Protein AF-A0A453E906-F1 (afdb_monomer)

Foldseek 3Di:
DDPPPDDELVNLLVVLVVCVVVVVLVSSLVSLVVSVVRPDDLVSVLSSLQVNLLSCLLVVVLVSSLVSVLCSCPVSVDDVVVLVPDPSNPSSCVDPSVVVSVVD

Secondary structure (DSSP, 8-state):
----PPPPHHHHHHHHHHHHHTT-HHHHHHHHHHHHHS---HHHHHHHHHHHHHHHHHTT-HHHHHHHHHHHHHTT---HHHHHH-STTHHHHTSHHHHHHHH-

Organism: Aegilops tauschii subsp. strangulata (NCBI:txid200361)

Solvent-accessible surface area (backbone atoms only — not comparable to full-atom values): 5467 Å² total; per-residue (Å²): 132,86,76,79,72,78,88,44,20,63,56,24,37,55,51,12,51,54,28,40,77,70,68,37,43,70,62,13,44,53,24,21,52,51,14,62,71,54,71,43,54,66,68,47,40,26,51,23,29,42,52,42,15,45,45,25,26,71,68,69,36,41,69,60,14,41,55,27,38,51,46,16,38,70,78,45,63,45,59,67,68,54,60,74,68,37,73,70,36,52,70,33,65,74,37,71,49,43,54,54,65,72,74,110

Radius of gyration: 13.87 Å; Cα contacts (8 Å, |Δi|>4): 128; chains: 1; bounding box: 27×30×45 Å

Nearest PDB structures (foldseek):
  2dba-assembly1_A  TM=6.541E-01  e=1.536E-02  Homo sapiens
  3qky-assembly1_A  TM=7.488E-01  e=2.167E-01  Rhodothermus marinus DSM 4252
  5efr-assembly1_A  TM=7.251E-01  e=1.842E-01  Rhodothermus marinus
  5waq-assembly1_A  TM=7.183E-01  e=1.288E+00  Neisseria gonorrhoeae FA 1090
  8jbc-assembly1_B  TM=5.696E-01  e=5.728E-01  Thermus thermophilus HB8

Sequence (104 aa):
KEVEAAPTAESCVNLGLEFFSKGRVRDALEQFDNALELNPNPTEAQAAFYNKACCHAYREESKKAAECLRIALRDYNLKFGTVLNDPDMAPFRASPEFKELQEE

pLDDT: mean 94.5, std 9.25, range [44.97, 98.75]

Structure (mmCIF, N/CA/C/O bac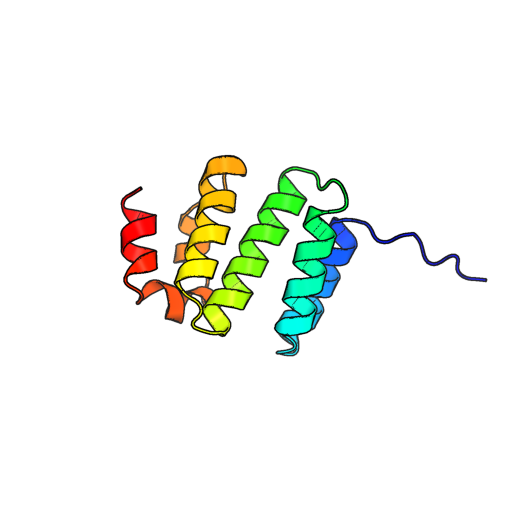kbone):
data_AF-A0A453E906-F1
#
_entry.id   AF-A0A453E906-F1
#
loop_
_atom_site.group_PDB
_atom_site.id
_atom_site.type_symbol
_atom_site.label_atom_id
_atom_site.label_alt_id
_atom_site.label_comp_id
_atom_site.label_asym_id
_atom_site.label_entity_id
_atom_site.label_seq_id
_atom_site.pdbx_PDB_ins_code
_atom_site.Cartn_x
_atom_site.Cartn_y
_atom_site.Cartn_z
_atom_site.occupancy
_atom_site.B_iso_or_equiv
_atom_site.auth_seq_id
_atom_site.auth_comp_id
_atom_site.auth_asym_id
_atom_site.auth_atom_id
_atom_site.pdbx_PDB_model_num
ATOM 1 N N . LYS A 1 1 ? 12.106 -18.160 -29.536 1.00 44.97 1 LYS A N 1
ATOM 2 C CA . LYS A 1 1 ? 12.637 -17.977 -28.167 1.00 44.97 1 LYS A CA 1
ATOM 3 C C . LYS A 1 1 ? 12.028 -16.689 -27.661 1.00 44.97 1 LYS A C 1
ATOM 5 O O . LYS A 1 1 ? 12.456 -15.634 -28.107 1.00 44.97 1 LYS A O 1
ATOM 10 N N . GLU A 1 2 ? 10.962 -16.793 -26.878 1.00 46.59 2 GLU A N 1
ATOM 11 C CA . GLU A 1 2 ? 10.411 -15.643 -26.166 1.00 46.59 2 GLU A CA 1
ATOM 12 C C . GLU A 1 2 ? 11.489 -15.180 -25.189 1.00 46.59 2 GLU A C 1
ATOM 14 O O . GLU A 1 2 ? 12.022 -15.974 -24.415 1.00 46.59 2 GLU A O 1
ATOM 19 N N . VAL A 1 3 ? 11.921 -13.935 -25.341 1.00 55.47 3 VAL A N 1
ATOM 20 C CA . VAL A 1 3 ? 12.756 -13.281 -24.343 1.00 55.47 3 VAL A CA 1
ATOM 21 C C . VAL A 1 3 ? 11.766 -12.879 -23.263 1.00 55.47 3 VAL A C 1
ATOM 23 O O . VAL A 1 3 ? 11.010 -11.935 -23.476 1.00 55.47 3 VAL A O 1
ATOM 26 N N . GLU A 1 4 ? 11.692 -13.630 -22.164 1.00 62.69 4 GLU A N 1
ATOM 27 C CA . GLU A 1 4 ? 11.012 -13.116 -20.976 1.00 62.69 4 GLU A CA 1
ATOM 28 C C . GLU A 1 4 ? 11.713 -11.807 -20.612 1.00 62.69 4 GLU A C 1
ATOM 30 O O . GLU A 1 4 ? 12.913 -11.781 -20.320 1.00 62.69 4 GLU A O 1
ATOM 35 N N . ALA A 1 5 ? 10.991 -10.698 -20.767 1.00 73.69 5 ALA A N 1
ATOM 36 C CA . ALA A 1 5 ? 11.483 -9.400 -20.356 1.00 73.69 5 ALA A CA 1
ATOM 37 C C . ALA A 1 5 ? 11.764 -9.455 -18.850 1.00 73.69 5 ALA A C 1
ATOM 39 O O . ALA A 1 5 ? 11.013 -10.081 -18.100 1.00 73.69 5 ALA A O 1
ATOM 40 N N . ALA A 1 6 ? 12.854 -8.821 -18.415 1.00 85.38 6 ALA A N 1
ATOM 41 C CA . ALA A 1 6 ? 13.159 -8.718 -16.994 1.00 85.38 6 ALA A CA 1
ATOM 42 C C . ALA A 1 6 ? 11.957 -8.110 -16.241 1.00 85.38 6 ALA A C 1
ATOM 44 O O . ALA A 1 6 ? 11.305 -7.212 -16.788 1.00 85.38 6 ALA A O 1
ATOM 45 N N . PRO A 1 7 ? 11.657 -8.580 -15.017 1.00 91.12 7 PRO A N 1
ATOM 46 C CA . PRO A 1 7 ? 10.535 -8.062 -14.249 1.00 91.12 7 PRO A CA 1
ATOM 47 C C . PRO A 1 7 ? 10.698 -6.558 -14.011 1.00 91.12 7 PRO A C 1
ATOM 49 O O . PRO A 1 7 ? 11.774 -6.076 -13.654 1.00 91.12 7 PRO A O 1
ATOM 52 N N . THR A 1 8 ? 9.612 -5.823 -14.222 1.00 97.00 8 THR A N 1
ATOM 53 C CA . THR A 1 8 ? 9.474 -4.406 -13.868 1.00 97.00 8 THR A CA 1
ATOM 54 C C . THR A 1 8 ? 8.657 -4.268 -12.587 1.00 97.00 8 THR A C 1
ATOM 56 O O . THR A 1 8 ? 7.863 -5.158 -12.264 1.00 97.00 8 THR A O 1
ATOM 59 N N . ALA A 1 9 ? 8.792 -3.138 -11.888 1.00 97.44 9 ALA A N 1
ATOM 60 C CA . ALA A 1 9 ? 7.979 -2.848 -10.708 1.00 97.44 9 ALA A CA 1
ATOM 61 C C . ALA A 1 9 ? 6.472 -2.966 -11.001 1.00 97.44 9 ALA A C 1
ATOM 63 O O . ALA A 1 9 ? 5.754 -3.638 -10.263 1.00 97.44 9 ALA A O 1
ATOM 64 N N . GLU A 1 10 ? 6.010 -2.414 -12.127 1.00 97.06 10 GLU A N 1
ATOM 65 C CA . GLU A 1 10 ? 4.631 -2.571 -12.603 1.00 97.06 10 GLU A CA 1
ATOM 66 C C . GLU A 1 10 ? 4.231 -4.046 -12.781 1.00 97.06 10 GLU A C 1
ATOM 68 O O . GLU A 1 10 ? 3.181 -4.468 -12.294 1.00 97.06 10 GLU A O 1
ATOM 73 N N . SER A 1 11 ? 5.068 -4.858 -13.440 1.00 97.44 11 SER A N 1
ATOM 74 C CA . SER A 1 11 ? 4.764 -6.280 -13.655 1.00 97.44 11 SER A CA 1
ATOM 75 C C . SER A 1 11 ? 4.670 -7.059 -12.339 1.00 97.44 11 SER A C 1
ATOM 77 O O . SER A 1 11 ? 3.780 -7.894 -12.187 1.00 97.44 11 SER A O 1
ATOM 79 N N . CYS A 1 12 ? 5.521 -6.732 -11.362 1.00 98.19 12 CYS A N 1
ATOM 80 C CA . CYS A 1 12 ? 5.483 -7.312 -10.025 1.00 98.19 12 CYS A CA 1
ATOM 81 C C . CYS A 1 12 ? 4.223 -6.883 -9.261 1.00 98.19 12 CYS A C 1
ATOM 83 O O . CYS A 1 12 ? 3.564 -7.730 -8.663 1.00 98.19 12 CYS A O 1
ATOM 85 N N . VAL A 1 13 ? 3.810 -5.611 -9.336 1.00 98.50 13 VAL A N 1
ATOM 86 C CA . VAL A 1 13 ? 2.533 -5.161 -8.749 1.00 98.50 13 VAL A CA 1
ATOM 87 C C . VAL A 1 13 ? 1.354 -5.925 -9.356 1.00 98.50 13 VAL A C 1
ATOM 89 O O . VAL A 1 13 ? 0.507 -6.436 -8.622 1.00 98.50 13 VAL A O 1
ATOM 92 N N . ASN A 1 14 ? 1.311 -6.063 -10.680 1.00 98.25 14 ASN A N 1
ATOM 93 C CA . ASN A 1 14 ? 0.231 -6.777 -11.361 1.00 98.25 14 ASN A CA 1
ATOM 94 C C . ASN A 1 14 ? 0.194 -8.266 -10.984 1.00 98.25 14 ASN A C 1
ATOM 96 O O . ASN A 1 14 ? -0.875 -8.806 -10.696 1.00 98.25 14 ASN A O 1
ATOM 100 N N . LEU A 1 15 ? 1.356 -8.920 -10.913 1.00 98.19 15 LEU A N 1
ATOM 101 C CA . LEU A 1 15 ? 1.451 -10.315 -10.488 1.00 98.19 15 LEU A CA 1
ATOM 102 C C . LEU A 1 15 ? 1.068 -10.493 -9.009 1.00 98.19 15 LEU A C 1
ATOM 104 O O . LEU A 1 15 ? 0.386 -11.455 -8.652 1.00 98.19 15 LEU A O 1
ATOM 108 N N . GLY A 1 16 ? 1.451 -9.551 -8.146 1.00 98.44 16 GLY A N 1
ATOM 109 C CA . GLY A 1 16 ? 1.057 -9.541 -6.740 1.00 98.44 16 GLY A CA 1
ATOM 110 C C . GLY A 1 16 ? -0.458 -9.444 -6.564 1.00 98.44 16 GLY A C 1
ATOM 111 O O . GLY A 1 16 ? -1.037 -10.200 -5.782 1.00 98.44 16 GLY A O 1
ATOM 112 N N . LEU A 1 17 ? -1.123 -8.588 -7.346 1.00 98.12 17 LEU A N 1
ATOM 113 C CA . LEU A 1 17 ? -2.586 -8.498 -7.383 1.00 98.12 17 LEU A CA 1
ATOM 114 C C . LEU A 1 17 ? -3.230 -9.812 -7.843 1.00 98.12 17 LEU A C 1
ATOM 116 O O . LEU A 1 17 ? -4.208 -10.266 -7.243 1.00 98.12 17 LEU A O 1
ATOM 120 N N . GLU A 1 18 ? -2.665 -10.466 -8.862 1.00 98.25 18 GLU A N 1
ATOM 121 C CA . GLU A 1 18 ? -3.145 -11.772 -9.318 1.00 98.25 18 GLU A CA 1
ATOM 122 C C . GLU A 1 18 ? -3.037 -12.827 -8.205 1.00 98.25 18 GLU A C 1
ATOM 124 O O . GLU A 1 18 ? -4.000 -13.557 -7.948 1.00 98.25 18 GLU A O 1
ATOM 129 N N . PHE A 1 19 ? -1.909 -12.890 -7.493 1.00 98.56 19 PHE A N 1
ATOM 130 C CA . PHE A 1 19 ? -1.760 -13.792 -6.351 1.00 98.56 19 PHE A CA 1
ATOM 131 C C . PHE A 1 19 ? -2.728 -13.462 -5.216 1.00 98.56 19 PHE A C 1
ATOM 133 O O . PHE A 1 19 ? -3.352 -14.378 -4.670 1.00 98.56 19 PHE A O 1
ATOM 140 N N . PHE A 1 20 ? -2.907 -12.181 -4.894 1.00 97.62 20 PHE A N 1
ATOM 141 C CA . PHE A 1 20 ? -3.829 -11.749 -3.848 1.00 97.62 20 PHE A CA 1
ATOM 142 C C . PHE A 1 20 ? -5.267 -12.175 -4.164 1.00 97.62 20 PHE A C 1
ATOM 144 O O . PHE A 1 20 ? -5.918 -12.790 -3.321 1.00 97.62 20 PHE A O 1
ATOM 151 N N . SER A 1 21 ? -5.715 -11.991 -5.412 1.00 96.25 21 SER A N 1
ATOM 152 C CA . SER A 1 21 ? -7.051 -12.414 -5.865 1.00 96.25 21 SER A CA 1
ATOM 153 C C . SER A 1 21 ? -7.295 -13.926 -5.742 1.00 96.25 21 SER A C 1
ATOM 155 O O . SER A 1 21 ? -8.429 -14.369 -5.566 1.00 96.25 21 SER A O 1
ATOM 157 N N . LYS A 1 22 ? -6.226 -14.733 -5.784 1.00 97.56 22 LYS A N 1
ATOM 158 C CA . LYS A 1 22 ? -6.261 -16.194 -5.599 1.00 97.56 22 LYS A CA 1
ATOM 159 C C . LYS A 1 22 ? -6.126 -16.615 -4.128 1.00 97.56 22 LYS A C 1
ATOM 161 O O . LYS A 1 22 ? -5.979 -17.804 -3.853 1.00 97.56 22 LYS A O 1
ATOM 166 N N . GLY A 1 23 ? -6.104 -15.668 -3.187 1.00 96.12 23 GLY A N 1
ATOM 167 C CA . GLY A 1 23 ? -5.850 -15.919 -1.765 1.00 96.12 23 GLY A CA 1
ATOM 168 C C . GLY A 1 23 ? -4.401 -16.311 -1.451 1.00 96.12 23 GLY A C 1
ATOM 169 O O . GLY A 1 23 ? -4.080 -16.688 -0.323 1.00 96.12 23 GLY A O 1
ATOM 170 N N . ARG A 1 24 ? -3.491 -16.212 -2.427 1.00 98.31 24 ARG A N 1
ATOM 171 C CA . ARG A 1 24 ? -2.059 -16.503 -2.274 1.00 98.31 24 ARG A CA 1
ATOM 172 C C . ARG A 1 24 ? -1.331 -15.294 -1.689 1.00 98.31 24 ARG A C 1
ATOM 174 O O . ARG A 1 24 ? -0.433 -14.717 -2.291 1.00 98.31 24 ARG A O 1
ATOM 181 N N . VAL A 1 25 ? -1.729 -14.901 -0.480 1.00 97.69 25 VAL A N 1
ATOM 182 C CA . VAL A 1 25 ? -1.307 -13.632 0.139 1.00 97.69 25 VAL A CA 1
ATOM 183 C C . VAL A 1 25 ? 0.200 -13.562 0.404 1.00 97.69 25 VAL A C 1
ATOM 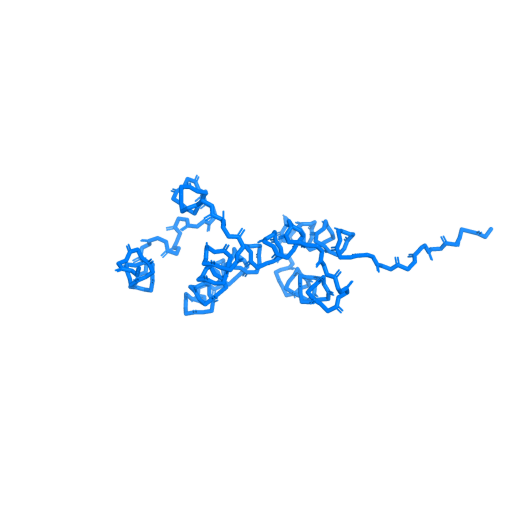185 O O . VAL A 1 25 ? 0.788 -12.489 0.346 1.00 97.69 25 VAL A O 1
ATOM 188 N N . ARG A 1 26 ? 0.855 -14.696 0.688 1.00 98.00 26 ARG A N 1
ATOM 189 C CA . ARG A 1 26 ? 2.317 -14.730 0.878 1.00 98.00 26 ARG A CA 1
ATOM 190 C C . ARG A 1 26 ? 3.066 -14.418 -0.415 1.00 98.00 26 ARG A C 1
ATOM 192 O O . ARG A 1 26 ? 3.966 -13.592 -0.384 1.00 98.00 26 ARG A O 1
ATOM 199 N N . ASP A 1 27 ? 2.653 -15.035 -1.519 1.00 98.50 27 ASP A N 1
ATOM 200 C CA . ASP A 1 27 ? 3.253 -14.786 -2.831 1.00 98.50 27 ASP A CA 1
ATOM 201 C C . ASP A 1 27 ? 2.964 -13.350 -3.298 1.00 98.50 27 ASP A C 1
ATOM 203 O O . ASP A 1 27 ? 3.827 -12.700 -3.875 1.00 98.50 27 ASP A O 1
ATOM 207 N N . ALA A 1 28 ? 1.773 -12.821 -2.993 1.00 98.69 28 ALA A N 1
ATOM 208 C CA . ALA A 1 28 ? 1.429 -11.431 -3.281 1.00 98.69 28 ALA A CA 1
ATOM 209 C C . ALA A 1 28 ? 2.374 -10.440 -2.583 1.00 98.69 28 ALA A C 1
ATOM 211 O O . ALA A 1 28 ? 2.914 -9.548 -3.233 1.00 98.69 28 ALA A O 1
ATOM 212 N N . LEU A 1 29 ? 2.611 -10.629 -1.278 1.00 98.62 29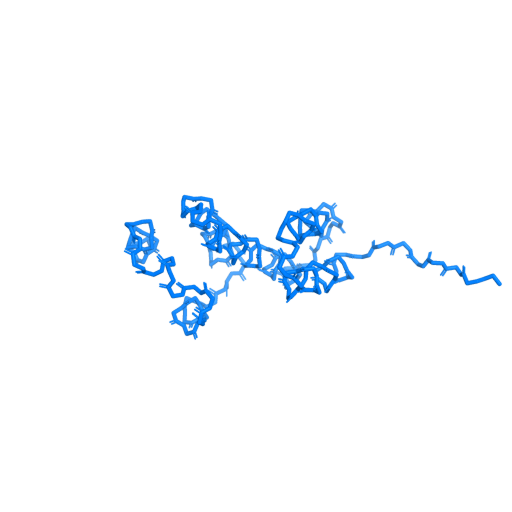 LEU A N 1
ATOM 213 C CA . LEU A 1 29 ? 3.545 -9.805 -0.504 1.00 98.62 29 LEU A CA 1
ATOM 214 C C . LEU A 1 29 ? 4.953 -9.817 -1.106 1.00 98.62 29 LEU A C 1
ATOM 216 O O . LEU A 1 29 ? 5.525 -8.749 -1.285 1.00 98.62 29 LEU A O 1
ATOM 220 N N . GLU A 1 30 ? 5.464 -10.994 -1.477 1.00 98.62 30 GLU A N 1
ATOM 221 C CA . GLU A 1 30 ? 6.781 -11.125 -2.111 1.00 98.62 30 GLU A CA 1
ATOM 222 C C . GLU A 1 30 ? 6.864 -10.328 -3.419 1.00 98.62 30 GLU A C 1
ATOM 224 O O . GLU A 1 30 ? 7.842 -9.627 -3.660 1.00 98.62 30 GLU A O 1
ATOM 229 N N . GLN A 1 31 ? 5.819 -10.360 -4.250 1.00 98.69 31 GLN A N 1
ATOM 230 C CA . GLN A 1 31 ? 5.814 -9.574 -5.484 1.00 98.69 31 GLN A CA 1
ATOM 231 C C . GLN A 1 31 ? 5.750 -8.068 -5.227 1.00 98.69 31 GLN A C 1
ATOM 233 O O . GLN A 1 31 ? 6.416 -7.303 -5.922 1.00 98.69 31 GLN A O 1
ATOM 238 N N . PHE A 1 32 ? 4.998 -7.615 -4.226 1.00 98.62 32 PHE A N 1
ATOM 239 C CA . PHE A 1 32 ? 4.992 -6.196 -3.880 1.00 98.62 32 PHE A CA 1
ATOM 240 C C . PHE A 1 32 ? 6.317 -5.736 -3.259 1.00 98.62 32 PHE A C 1
ATOM 242 O O . PHE A 1 32 ? 6.728 -4.606 -3.508 1.00 98.62 32 PHE A O 1
ATOM 249 N N . ASP A 1 33 ? 7.000 -6.592 -2.495 1.00 98.62 33 ASP A N 1
ATOM 250 C CA . ASP A 1 33 ? 8.360 -6.331 -2.011 1.00 98.62 33 ASP A CA 1
ATOM 251 C C . ASP A 1 33 ? 9.340 -6.204 -3.183 1.00 98.62 33 ASP A C 1
ATOM 253 O O . ASP A 1 33 ? 10.019 -5.185 -3.302 1.00 98.62 33 ASP A O 1
ATOM 257 N N . ASN A 1 34 ? 9.316 -7.156 -4.120 1.00 98.25 34 ASN A N 1
ATOM 258 C CA . ASN A 1 34 ? 10.128 -7.095 -5.336 1.00 98.25 34 ASN A CA 1
ATOM 259 C C . ASN A 1 34 ? 9.857 -5.811 -6.135 1.00 98.25 34 ASN A C 1
ATOM 261 O O . ASN A 1 34 ? 10.789 -5.166 -6.605 1.00 98.25 34 ASN A O 1
ATOM 265 N N . ALA A 1 35 ? 8.592 -5.390 -6.261 1.00 98.50 35 ALA A N 1
ATOM 266 C CA . ALA A 1 35 ? 8.253 -4.149 -6.954 1.00 98.50 35 ALA A CA 1
ATOM 267 C C . ALA A 1 35 ? 8.928 -2.918 -6.327 1.00 98.50 35 ALA A C 1
ATOM 269 O O . ALA A 1 35 ? 9.358 -2.022 -7.052 1.00 98.50 35 ALA A O 1
ATOM 270 N N . LEU A 1 36 ? 9.050 -2.886 -4.997 1.00 98.44 36 LEU A N 1
ATOM 271 C CA . LEU A 1 36 ? 9.698 -1.798 -4.263 1.00 98.44 36 LEU A CA 1
ATOM 272 C C . LEU A 1 36 ? 11.228 -1.801 -4.414 1.00 98.44 36 LEU A C 1
ATOM 274 O O . LEU A 1 36 ? 11.847 -0.743 -4.307 1.00 98.44 36 LEU A O 1
ATOM 278 N N . GLU A 1 37 ? 11.831 -2.951 -4.713 1.00 98.19 37 GLU A N 1
ATOM 279 C CA . GLU A 1 37 ? 13.273 -3.093 -4.957 1.00 98.19 37 GLU A CA 1
ATOM 280 C C . GLU A 1 37 ? 13.686 -2.748 -6.402 1.00 98.19 37 GLU A C 1
ATOM 282 O O . GLU A 1 37 ? 14.849 -2.439 -6.665 1.00 98.19 37 GLU A O 1
ATOM 287 N N . LEU A 1 38 ? 12.741 -2.738 -7.349 1.00 97.19 38 LEU A N 1
ATOM 288 C CA . LEU A 1 38 ? 12.993 -2.554 -8.787 1.00 97.19 38 LEU A CA 1
ATOM 289 C C . LEU A 1 38 ? 13.036 -1.085 -9.256 1.00 97.19 38 LEU A C 1
ATOM 291 O O . LEU A 1 38 ? 12.841 -0.808 -10.439 1.00 97.19 38 LEU A O 1
ATOM 295 N N . ASN A 1 39 ? 13.330 -0.143 -8.355 1.00 95.69 39 ASN A N 1
ATOM 296 C CA . ASN A 1 39 ? 13.278 1.307 -8.602 1.00 95.69 39 ASN A CA 1
ATOM 297 C C . ASN A 1 39 ? 11.917 1.768 -9.158 1.00 95.69 39 ASN A C 1
ATOM 299 O O . ASN A 1 39 ? 11.855 2.313 -10.266 1.00 95.69 39 ASN A O 1
ATOM 303 N N . PRO A 1 40 ? 10.824 1.556 -8.406 1.00 97.94 40 PRO A N 1
ATOM 304 C CA . PRO A 1 40 ? 9.496 1.948 -8.846 1.00 97.94 40 PRO A CA 1
ATOM 305 C C . PRO A 1 40 ? 9.403 3.463 -9.033 1.00 97.94 40 PRO A C 1
ATOM 307 O O . PRO A 1 40 ? 9.990 4.252 -8.283 1.00 97.94 40 PRO A O 1
ATOM 310 N N . ASN A 1 41 ? 8.585 3.889 -9.989 1.00 98.25 41 ASN A N 1
ATOM 311 C CA . ASN A 1 41 ? 8.122 5.270 -10.006 1.00 98.25 41 ASN A CA 1
ATOM 312 C C . ASN A 1 41 ? 7.146 5.526 -8.828 1.00 98.25 41 ASN A C 1
ATOM 314 O O . ASN A 1 41 ? 6.658 4.580 -8.201 1.00 98.25 41 ASN A O 1
ATOM 318 N N . PRO A 1 42 ? 6.817 6.791 -8.500 1.00 98.31 42 PRO A N 1
ATOM 319 C CA . PRO A 1 42 ? 5.956 7.094 -7.355 1.00 98.31 42 PRO A CA 1
ATOM 320 C C . PRO A 1 42 ? 4.578 6.418 -7.388 1.00 98.31 42 PRO A C 1
ATOM 322 O O . PRO A 1 42 ? 4.052 6.068 -6.336 1.00 98.31 42 PRO A O 1
ATOM 325 N N . THR A 1 43 ? 3.992 6.212 -8.570 1.00 97.94 43 THR A N 1
ATOM 326 C CA . THR A 1 43 ? 2.688 5.549 -8.722 1.00 97.94 43 THR A CA 1
ATOM 327 C C . THR A 1 43 ? 2.786 4.049 -8.455 1.00 97.94 43 THR A C 1
ATOM 329 O O . THR A 1 43 ? 1.949 3.497 -7.746 1.00 97.94 43 THR A O 1
ATOM 332 N N . GLU A 1 44 ? 3.826 3.394 -8.967 1.00 98.31 44 GLU A N 1
ATOM 333 C CA . GLU A 1 44 ? 4.090 1.972 -8.713 1.00 98.31 44 GLU A CA 1
ATOM 334 C C . GLU A 1 44 ? 4.382 1.717 -7.232 1.00 98.31 44 GLU A C 1
ATOM 336 O O . GLU A 1 44 ? 3.831 0.789 -6.645 1.00 98.31 44 GLU A O 1
ATOM 341 N N . ALA A 1 45 ? 5.187 2.578 -6.605 1.00 98.62 45 ALA A N 1
ATOM 342 C CA . ALA A 1 45 ? 5.492 2.484 -5.183 1.00 98.62 45 ALA A CA 1
ATOM 343 C C . ALA A 1 45 ? 4.236 2.691 -4.323 1.00 98.62 45 ALA A C 1
ATOM 345 O O . ALA A 1 45 ? 3.986 1.907 -3.406 1.00 98.62 45 ALA A O 1
ATOM 346 N N . GLN A 1 46 ? 3.406 3.690 -4.658 1.00 98.62 46 GLN A N 1
ATOM 347 C CA . GLN A 1 46 ? 2.111 3.905 -4.007 1.00 98.62 46 GLN A CA 1
ATOM 348 C C . GLN A 1 46 ? 1.252 2.635 -4.058 1.00 98.62 46 GLN A C 1
ATOM 350 O O . GLN A 1 46 ? 0.729 2.205 -3.029 1.00 98.62 46 GLN A O 1
ATOM 355 N N . ALA A 1 47 ? 1.132 2.026 -5.242 1.00 98.31 47 ALA A N 1
ATOM 356 C CA . ALA A 1 47 ? 0.346 0.815 -5.446 1.00 98.31 47 ALA A CA 1
ATOM 357 C C . ALA A 1 47 ? 0.924 -0.381 -4.675 1.00 98.31 47 ALA A C 1
ATOM 359 O O . ALA A 1 47 ? 0.175 -1.107 -4.024 1.00 98.31 47 ALA A O 1
ATOM 360 N N . ALA A 1 48 ? 2.245 -0.570 -4.691 1.00 98.56 48 ALA A N 1
ATOM 361 C CA . ALA A 1 48 ? 2.906 -1.653 -3.969 1.00 98.56 48 ALA A CA 1
ATOM 362 C C . ALA A 1 48 ? 2.698 -1.540 -2.448 1.00 98.56 48 ALA A C 1
ATOM 364 O O . ALA A 1 48 ? 2.264 -2.506 -1.821 1.00 98.56 48 ALA A O 1
ATOM 365 N N . PHE A 1 49 ? 2.921 -0.365 -1.845 1.00 98.75 49 PHE A N 1
ATOM 366 C CA . PHE A 1 49 ? 2.671 -0.164 -0.411 1.00 98.75 49 PHE A CA 1
ATOM 367 C C . PHE A 1 49 ? 1.194 -0.327 -0.048 1.00 98.75 49 PHE A C 1
ATOM 369 O O . PHE A 1 49 ? 0.880 -0.964 0.959 1.00 98.75 49 PHE A O 1
ATOM 376 N N . TYR A 1 50 ? 0.282 0.192 -0.874 1.00 98.44 50 TYR A N 1
ATOM 377 C CA . TYR A 1 50 ? -1.1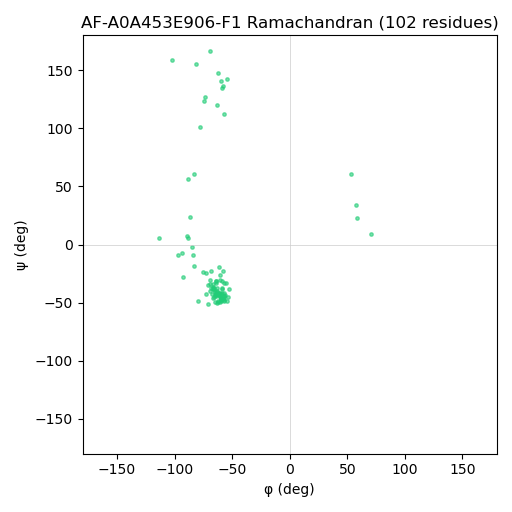50 0.023 -0.653 1.00 98.44 50 TYR A CA 1
ATOM 378 C C . TYR A 1 50 ? -1.563 -1.453 -0.670 1.00 98.44 50 TYR A C 1
ATOM 380 O O . TYR A 1 50 ? -2.182 -1.940 0.274 1.00 98.44 50 TYR A O 1
ATOM 388 N N . ASN A 1 51 ? -1.150 -2.199 -1.693 1.00 98.25 51 ASN A N 1
ATOM 389 C CA . ASN A 1 51 ? -1.522 -3.604 -1.815 1.00 98.25 51 ASN A CA 1
ATOM 390 C C . ASN A 1 51 ? -0.846 -4.485 -0.750 1.00 98.25 51 ASN A C 1
ATOM 392 O O . ASN A 1 51 ? -1.452 -5.450 -0.276 1.00 98.25 51 ASN A O 1
ATOM 396 N N . LYS A 1 52 ? 0.367 -4.132 -0.292 1.00 98.38 52 LYS A N 1
ATOM 397 C CA . LYS A 1 52 ? 0.966 -4.740 0.910 1.00 98.38 52 LYS 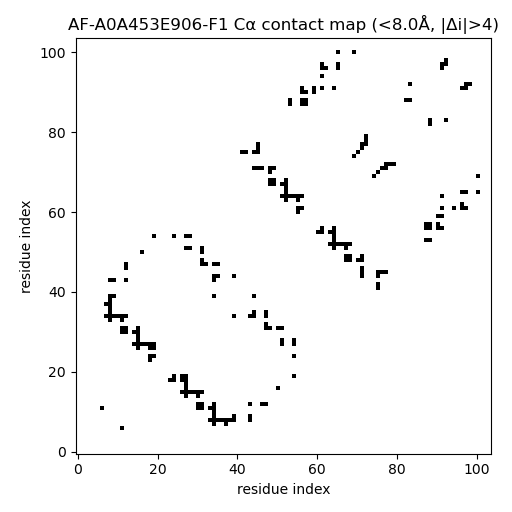A CA 1
ATOM 398 C C . LYS A 1 52 ? 0.107 -4.503 2.143 1.00 98.38 52 LYS A C 1
ATOM 400 O O . LYS A 1 52 ? -0.091 -5.433 2.926 1.00 98.38 52 LYS A O 1
ATOM 405 N N . ALA A 1 53 ? -0.437 -3.298 2.308 1.00 98.12 53 ALA A N 1
ATOM 406 C CA . ALA A 1 53 ? -1.356 -3.027 3.401 1.00 98.12 53 ALA A CA 1
ATOM 407 C C . ALA A 1 53 ? -2.619 -3.890 3.315 1.00 98.12 53 ALA A C 1
ATOM 409 O O . ALA A 1 53 ? -2.993 -4.473 4.330 1.00 98.12 53 ALA A O 1
ATOM 410 N N . CYS A 1 54 ? -3.218 -4.052 2.127 1.00 97.38 54 CYS A N 1
ATOM 411 C CA . CYS A 1 54 ? -4.356 -4.961 1.926 1.00 97.38 54 CYS A CA 1
ATOM 412 C C . CYS A 1 54 ? -4.001 -6.399 2.334 1.00 97.38 54 CYS A C 1
ATOM 414 O O . CYS A 1 54 ? -4.754 -7.057 3.049 1.00 97.38 54 CYS A O 1
ATOM 416 N N . CYS A 1 55 ? -2.815 -6.878 1.946 1.00 97.44 55 CYS A N 1
ATOM 417 C CA . CYS A 1 55 ? -2.334 -8.210 2.311 1.00 97.44 55 CYS A CA 1
ATOM 418 C C . CYS A 1 55 ? -2.166 -8.389 3.825 1.00 97.44 55 CYS A C 1
ATOM 420 O O . CYS A 1 55 ? -2.533 -9.432 4.371 1.00 97.44 55 CYS A O 1
ATOM 422 N N . HIS A 1 56 ? -1.608 -7.394 4.515 1.00 97.75 56 HIS A N 1
ATOM 423 C CA . HIS A 1 56 ? -1.467 -7.431 5.969 1.00 97.75 56 HIS A CA 1
ATOM 424 C C . HIS A 1 56 ? -2.820 -7.316 6.676 1.00 97.75 56 HIS A C 1
ATOM 426 O O . HIS A 1 56 ? -3.057 -8.060 7.624 1.00 97.75 56 HIS A O 1
ATOM 432 N N . ALA A 1 57 ? -3.727 -6.468 6.185 1.00 95.88 57 ALA A N 1
ATOM 433 C CA . ALA A 1 57 ? -5.093 -6.349 6.691 1.00 95.88 57 ALA A CA 1
ATOM 434 C C . ALA A 1 57 ? -5.855 -7.677 6.577 1.00 95.88 57 ALA A C 1
ATOM 436 O O . ALA A 1 57 ? -6.439 -8.133 7.558 1.00 95.88 57 ALA A O 1
ATOM 437 N N . TYR A 1 58 ? -5.766 -8.349 5.424 1.00 94.88 58 TYR A N 1
ATOM 438 C CA . TYR A 1 58 ? -6.353 -9.675 5.205 1.00 94.88 58 TYR A CA 1
ATOM 439 C C . TYR A 1 58 ? -5.825 -10.728 6.192 1.00 94.88 58 TYR A C 1
ATOM 441 O O . TYR A 1 58 ? -6.532 -11.658 6.565 1.00 94.88 58 TYR A O 1
ATOM 449 N N . ARG A 1 59 ? -4.568 -10.589 6.627 1.00 95.62 59 ARG A N 1
ATOM 450 C CA . ARG A 1 59 ? -3.912 -11.484 7.592 1.00 95.62 59 ARG A CA 1
ATOM 451 C C . ARG A 1 59 ? -4.100 -11.062 9.052 1.00 95.62 59 ARG A C 1
ATOM 453 O O . ARG A 1 59 ? -3.441 -11.637 9.913 1.00 95.62 59 ARG A O 1
ATOM 460 N N . GLU A 1 60 ? -4.935 -10.057 9.320 1.00 95.50 60 GLU A N 1
ATOM 461 C CA . GLU A 1 60 ? -5.132 -9.455 10.649 1.00 95.50 60 GLU A CA 1
ATOM 462 C C . GLU A 1 60 ? -3.835 -8.874 11.258 1.00 95.50 60 GLU A C 1
ATOM 464 O O . GLU A 1 60 ? -3.704 -8.675 12.465 1.00 95.50 60 GLU A O 1
ATOM 469 N N . GLU A 1 61 ? -2.850 -8.551 10.416 1.00 97.12 61 GLU A N 1
ATOM 470 C CA . GLU A 1 61 ? -1.575 -7.946 10.807 1.00 97.12 61 GLU A CA 1
ATOM 471 C C . GLU A 1 61 ? -1.692 -6.409 10.829 1.00 97.12 61 GLU A C 1
ATOM 473 O O . GLU A 1 61 ? -0.937 -5.704 10.155 1.00 97.12 61 GLU A O 1
ATOM 478 N N . SER A 1 62 ? -2.641 -5.880 11.611 1.00 96.94 62 SER A N 1
ATOM 479 C CA . SER A 1 62 ? -3.058 -4.465 11.590 1.00 96.94 62 SER A CA 1
ATOM 480 C C . SER A 1 62 ? -1.910 -3.464 11.738 1.00 96.94 62 SER A C 1
ATOM 482 O O . SER A 1 62 ? -1.879 -2.456 11.038 1.00 96.94 62 SER A O 1
ATOM 484 N N . LYS A 1 63 ? -0.911 -3.762 12.580 1.00 97.62 63 LYS A N 1
ATOM 485 C CA . LYS A 1 63 ? 0.276 -2.901 12.743 1.00 97.62 63 LYS A CA 1
ATOM 486 C C . LYS A 1 63 ? 1.045 -2.712 11.438 1.00 97.62 63 LYS A C 1
ATOM 488 O O . LYS A 1 63 ? 1.351 -1.587 11.060 1.00 97.62 63 LYS A O 1
ATOM 493 N N . LYS A 1 64 ? 1.297 -3.803 10.711 1.00 98.12 64 LYS A N 1
ATOM 494 C CA . LYS A 1 64 ? 2.020 -3.750 9.433 1.00 98.12 64 LYS A CA 1
ATOM 495 C C . LYS A 1 64 ? 1.178 -3.118 8.331 1.00 98.12 64 LYS A C 1
ATOM 497 O O . LYS A 1 64 ? 1.714 -2.412 7.480 1.00 98.12 64 LYS A O 1
ATOM 502 N N . ALA A 1 65 ? -0.137 -3.349 8.355 1.00 98.00 65 ALA A N 1
ATOM 503 C CA . ALA A 1 65 ? -1.059 -2.683 7.442 1.00 98.00 65 ALA A CA 1
ATOM 504 C C . ALA A 1 65 ? -1.000 -1.156 7.622 1.00 98.00 65 ALA A C 1
ATOM 506 O O . ALA A 1 65 ? -0.817 -0.431 6.645 1.00 98.00 65 ALA A O 1
ATOM 507 N N . ALA A 1 66 ? -1.051 -0.677 8.870 1.00 98.00 66 ALA A N 1
ATOM 508 C CA . ALA A 1 66 ? -0.940 0.741 9.197 1.00 98.00 66 ALA A CA 1
ATOM 509 C C . ALA A 1 66 ? 0.418 1.338 8.796 1.00 98.00 66 ALA A C 1
ATOM 511 O O . ALA A 1 66 ? 0.459 2.424 8.227 1.00 98.00 66 ALA A O 1
ATOM 512 N N . GLU A 1 67 ? 1.526 0.629 9.032 1.00 98.12 67 GLU A N 1
ATOM 513 C CA . GLU A 1 67 ? 2.862 1.059 8.592 1.00 98.12 67 GLU A CA 1
ATOM 514 C C . GLU A 1 67 ? 2.938 1.256 7.073 1.00 98.12 67 GLU A C 1
ATOM 516 O O . GLU A 1 67 ? 3.396 2.301 6.609 1.00 98.12 67 GLU A O 1
ATOM 521 N N . CYS A 1 68 ? 2.432 0.293 6.298 1.00 98.31 68 CYS A N 1
ATOM 522 C CA . CYS A 1 68 ? 2.405 0.388 4.840 1.00 98.31 68 CYS A CA 1
ATOM 523 C C . CYS A 1 68 ? 1.509 1.541 4.358 1.00 98.31 68 CYS A C 1
ATOM 525 O O . CYS A 1 68 ? 1.893 2.292 3.460 1.00 98.31 68 CYS A O 1
ATOM 527 N N . LEU A 1 69 ? 0.335 1.722 4.974 1.00 98.06 69 LEU A N 1
ATOM 528 C CA . LEU A 1 69 ? -0.567 2.823 4.632 1.00 98.06 69 LEU A CA 1
ATOM 529 C C . LEU A 1 69 ? 0.021 4.183 4.970 1.00 98.06 69 LEU A C 1
ATOM 531 O O . LEU A 1 69 ? -0.123 5.101 4.171 1.00 98.06 69 LEU A O 1
ATOM 535 N N . ARG A 1 70 ? 0.712 4.320 6.102 1.00 98.00 70 ARG A N 1
ATOM 536 C CA . ARG A 1 70 ? 1.370 5.572 6.484 1.00 98.00 70 ARG A CA 1
ATOM 537 C C . ARG A 1 70 ? 2.349 6.022 5.406 1.00 98.00 70 ARG A C 1
ATOM 539 O O . ARG A 1 70 ? 2.312 7.181 5.005 1.00 98.00 70 ARG A O 1
ATOM 546 N N . ILE A 1 71 ? 3.151 5.096 4.880 1.00 98.06 71 ILE A N 1
ATOM 547 C CA . ILE A 1 71 ? 4.063 5.368 3.763 1.00 98.06 71 ILE A CA 1
ATOM 548 C C . ILE A 1 71 ? 3.271 5.767 2.508 1.00 98.06 71 ILE A C 1
ATOM 550 O O . ILE A 1 71 ? 3.534 6.812 1.915 1.00 98.06 71 ILE A O 1
ATOM 554 N N . ALA A 1 72 ? 2.257 4.988 2.116 1.00 98.00 72 ALA A N 1
ATOM 555 C CA . ALA A 1 72 ? 1.463 5.278 0.919 1.00 98.00 72 ALA A CA 1
ATOM 556 C C . ALA A 1 72 ? 0.758 6.650 0.984 1.00 98.00 72 ALA A C 1
ATOM 558 O O . ALA A 1 72 ? 0.746 7.388 -0.001 1.00 98.00 72 ALA A O 1
ATOM 559 N N . LEU A 1 73 ? 0.188 7.004 2.138 1.00 97.12 73 LEU A N 1
ATOM 560 C CA . LEU A 1 73 ? -0.525 8.260 2.381 1.00 97.12 73 LEU A CA 1
ATOM 561 C C . LEU A 1 73 ? 0.438 9.451 2.434 1.00 97.12 73 LEU A C 1
ATOM 563 O O . LEU A 1 73 ? 0.221 10.440 1.735 1.00 97.12 73 LEU A O 1
ATOM 567 N N . ARG A 1 74 ? 1.502 9.352 3.239 1.00 96.94 74 ARG A N 1
ATOM 568 C CA . ARG A 1 74 ? 2.414 10.466 3.528 1.00 96.94 74 ARG A CA 1
ATOM 569 C C . ARG A 1 74 ? 3.426 10.707 2.416 1.00 96.94 74 ARG A C 1
ATOM 571 O O . ARG A 1 74 ? 3.606 11.847 1.997 1.00 96.94 74 ARG A O 1
ATOM 578 N N . ASP A 1 75 ? 4.082 9.650 1.954 1.00 97.31 75 ASP A N 1
ATOM 579 C CA . ASP A 1 75 ? 5.236 9.775 1.059 1.00 97.31 75 ASP A CA 1
ATOM 580 C C . ASP A 1 75 ? 4.807 9.702 -0.408 1.00 97.31 75 ASP A C 1
ATOM 582 O O . ASP A 1 75 ? 5.422 10.321 -1.277 1.00 97.31 75 ASP A O 1
ATOM 586 N N . TYR A 1 76 ? 3.704 8.998 -0.683 1.00 97.69 76 TYR A N 1
ATOM 587 C CA . TYR A 1 76 ? 3.194 8.809 -2.038 1.00 97.69 76 TYR A CA 1
ATOM 588 C C . TYR A 1 76 ? 1.849 9.484 -2.305 1.00 97.69 76 TYR A C 1
ATOM 590 O O . TYR A 1 76 ? 1.327 9.346 -3.406 1.00 97.69 76 TYR A O 1
ATOM 598 N N . ASN A 1 77 ? 1.301 10.267 -1.371 1.00 96.50 77 ASN A N 1
ATOM 599 C CA . ASN A 1 77 ? 0.053 11.023 -1.544 1.00 96.50 77 ASN A CA 1
ATOM 600 C C . ASN A 1 77 ? -1.168 10.156 -1.907 1.00 96.50 77 ASN A C 1
ATOM 602 O O . ASN A 1 77 ? -2.048 10.586 -2.665 1.00 96.50 77 ASN A O 1
ATOM 606 N N . LEU A 1 78 ? -1.239 8.925 -1.389 1.00 97.06 78 LEU A N 1
ATOM 607 C CA . LEU A 1 78 ? -2.460 8.131 -1.475 1.00 97.06 78 LEU A CA 1
ATOM 608 C C . LEU A 1 78 ? -3.595 8.915 -0.806 1.00 97.06 78 LEU A C 1
ATOM 610 O O . LEU A 1 78 ? -3.446 9.486 0.273 1.00 97.06 78 LEU A O 1
ATOM 614 N N . LYS A 1 79 ? -4.767 8.939 -1.438 1.00 96.50 79 LYS A N 1
ATOM 615 C CA . LYS A 1 79 ? -5.937 9.573 -0.830 1.00 96.50 79 LYS A CA 1
ATOM 616 C C . LYS A 1 79 ? -6.454 8.684 0.292 1.00 96.50 79 LYS A C 1
ATOM 618 O O . LYS A 1 79 ? -6.811 7.539 0.025 1.00 96.50 79 LYS A O 1
ATOM 623 N N . PHE A 1 80 ? -6.614 9.233 1.494 1.00 94.38 80 PHE A N 1
ATOM 624 C CA . PHE A 1 80 ? -7.200 8.509 2.631 1.00 94.38 80 PHE A CA 1
ATOM 625 C C . PHE A 1 80 ? -8.595 7.937 2.319 1.00 94.38 80 PHE A C 1
ATOM 627 O O . PHE A 1 80 ? -8.940 6.836 2.738 1.00 94.38 80 PHE A O 1
ATOM 634 N N . GLY A 1 81 ? -9.369 8.634 1.477 1.00 94.56 81 GLY A N 1
ATOM 635 C CA . GLY A 1 81 ? -10.651 8.143 0.964 1.00 94.56 81 GLY A CA 1
ATOM 636 C C . GLY A 1 81 ? -10.569 6.809 0.207 1.00 94.56 81 GLY A C 1
ATOM 637 O O . GLY A 1 81 ? -11.569 6.105 0.139 1.00 94.56 81 GLY A O 1
ATOM 638 N N . THR A 1 82 ? -9.405 6.432 -0.327 1.00 94.38 82 THR A N 1
ATOM 639 C CA . THR A 1 82 ? -9.180 5.109 -0.937 1.00 94.38 82 THR A CA 1
ATOM 640 C C . THR A 1 82 ? -9.299 4.020 0.126 1.00 94.38 82 THR A C 1
ATOM 642 O O . THR A 1 82 ? -10.095 3.105 -0.025 1.00 94.38 82 THR A O 1
ATOM 645 N N . VAL A 1 83 ? -8.613 4.197 1.260 1.00 94.81 83 VAL A N 1
ATOM 646 C CA . VAL A 1 83 ? -8.631 3.261 2.396 1.00 94.81 83 VAL A CA 1
ATOM 647 C C . VAL A 1 83 ? -10.031 3.156 3.010 1.00 94.81 83 VAL A C 1
ATOM 649 O O . VAL A 1 83 ? -10.488 2.072 3.362 1.00 94.81 83 VAL A O 1
ATOM 652 N N . LEU A 1 84 ? -10.740 4.286 3.118 1.00 93.81 84 LEU A N 1
ATOM 653 C CA . LEU A 1 84 ? -12.094 4.332 3.679 1.00 93.81 84 LEU A CA 1
ATOM 654 C C . LEU A 1 84 ? -13.136 3.598 2.832 1.00 93.81 84 LEU A C 1
ATOM 656 O O . LEU A 1 84 ? -14.092 3.054 3.385 1.00 93.81 84 LEU A O 1
ATOM 660 N N . ASN A 1 85 ? -12.980 3.617 1.510 1.00 93.62 85 ASN A N 1
ATOM 661 C CA . ASN A 1 85 ? -13.961 3.058 0.584 1.00 93.62 85 ASN A CA 1
ATOM 662 C C . ASN A 1 85 ? -13.616 1.638 0.124 1.00 93.62 85 ASN A C 1
ATOM 664 O O . ASN A 1 85 ? -14.461 0.994 -0.495 1.00 93.62 85 ASN A O 1
ATOM 668 N N . ASP A 1 86 ? -12.420 1.139 0.437 1.00 92.88 86 ASP A N 1
ATOM 669 C CA . ASP A 1 86 ? -12.017 -0.214 0.070 1.00 92.88 86 ASP A CA 1
ATOM 670 C C . ASP A 1 86 ? -12.725 -1.270 0.957 1.00 92.88 86 ASP A C 1
ATOM 672 O O . ASP A 1 86 ? -12.649 -1.205 2.199 1.00 92.88 86 ASP A O 1
ATOM 676 N N . PRO A 1 87 ? -13.456 -2.234 0.359 1.00 89.75 87 PRO A N 1
ATOM 677 C CA . PRO A 1 87 ? -14.058 -3.341 1.095 1.00 89.75 87 PRO A CA 1
ATOM 678 C C . PRO A 1 87 ? -13.026 -4.270 1.753 1.00 89.75 87 PRO A C 1
ATOM 680 O O . PRO A 1 87 ? -13.292 -4.750 2.855 1.00 89.75 87 PRO A O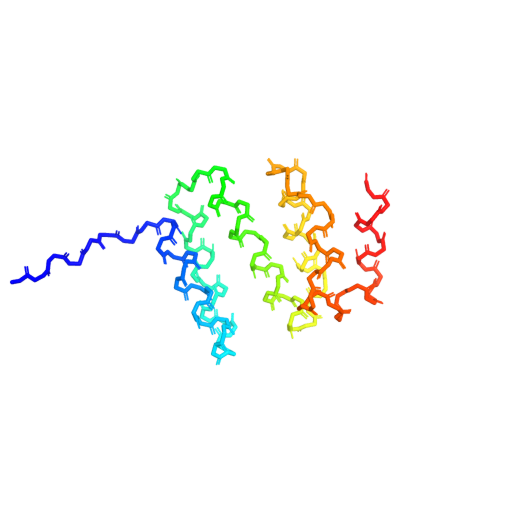 1
ATOM 683 N N . ASP A 1 88 ? -11.848 -4.470 1.159 1.00 86.94 88 ASP A N 1
ATOM 684 C CA . ASP A 1 88 ? -10.788 -5.330 1.705 1.00 86.94 88 ASP A CA 1
ATOM 685 C C . ASP A 1 88 ? -10.182 -4.733 2.983 1.00 86.94 88 ASP A C 1
ATOM 687 O O . ASP A 1 88 ? -9.679 -5.447 3.851 1.00 86.94 88 ASP A O 1
ATOM 691 N N . MET A 1 89 ? -10.312 -3.415 3.156 1.00 92.88 89 MET A N 1
ATOM 692 C CA . MET A 1 89 ? -9.916 -2.701 4.371 1.00 92.88 89 MET A CA 1
ATOM 693 C C . MET A 1 89 ? -10.993 -2.705 5.459 1.00 92.88 89 MET A C 1
ATOM 695 O O . MET A 1 89 ? -10.765 -2.155 6.537 1.00 92.88 89 MET A O 1
ATOM 699 N N . ALA A 1 90 ? -12.176 -3.288 5.232 1.00 92.12 90 ALA A N 1
ATOM 700 C CA . ALA A 1 90 ? -13.240 -3.301 6.239 1.00 92.12 90 ALA A CA 1
ATOM 701 C C . ALA A 1 90 ? -12.808 -3.922 7.586 1.00 92.12 90 ALA A C 1
ATOM 703 O O . ALA A 1 90 ? -13.093 -3.303 8.615 1.00 92.12 90 ALA A O 1
ATOM 704 N N . PRO A 1 91 ? -12.074 -5.056 7.630 1.00 89.50 91 PRO A N 1
ATOM 705 C CA . PRO A 1 91 ? -11.567 -5.599 8.892 1.00 89.50 91 PRO A CA 1
ATOM 706 C C . PRO A 1 91 ? -10.551 -4.669 9.567 1.00 89.50 91 PRO A C 1
ATOM 708 O O . PRO A 1 91 ? -10.613 -4.458 10.777 1.00 89.50 91 PRO A O 1
ATOM 711 N N . PHE A 1 92 ? -9.655 -4.056 8.787 1.00 95.00 92 PHE A N 1
ATOM 712 C CA . PHE A 1 92 ? -8.647 -3.131 9.307 1.00 95.00 92 PHE A CA 1
ATOM 713 C C . PHE A 1 92 ? -9.271 -1.859 9.891 1.00 95.00 92 PHE A C 1
ATOM 715 O O . PHE A 1 92 ? -8.849 -1.401 10.946 1.00 95.00 92 PHE A O 1
ATOM 722 N N . ARG A 1 93 ? -10.342 -1.331 9.285 1.00 95.12 93 ARG A N 1
ATOM 723 C CA . ARG A 1 93 ? -11.048 -0.133 9.776 1.00 95.12 93 ARG A CA 1
ATOM 724 C C . ARG A 1 93 ? -11.651 -0.280 11.175 1.00 95.12 93 ARG A C 1
ATOM 726 O O . ARG A 1 93 ? -11.934 0.726 11.822 1.00 95.12 93 ARG A O 1
ATOM 733 N N . ALA A 1 94 ? -11.849 -1.506 11.655 1.00 92.56 94 ALA A N 1
ATOM 734 C CA . ALA A 1 94 ? -12.284 -1.769 13.025 1.00 92.56 94 ALA A CA 1
ATOM 735 C C . ALA A 1 94 ? -11.125 -1.795 14.045 1.00 92.56 94 ALA A C 1
ATOM 737 O O . ALA A 1 94 ? -11.385 -1.849 15.251 1.00 92.56 94 ALA A O 1
ATOM 738 N N . SER A 1 95 ? -9.865 -1.759 13.599 1.00 96.00 95 SER A N 1
ATOM 739 C CA . SER A 1 95 ? -8.695 -1.895 14.465 1.00 96.00 95 SER A CA 1
ATOM 740 C C . SER A 1 95 ? -8.314 -0.576 15.166 1.00 96.00 95 SER A C 1
ATOM 742 O O . SER A 1 95 ? -8.630 0.512 14.674 1.00 96.00 95 SER A O 1
ATOM 744 N N . PRO A 1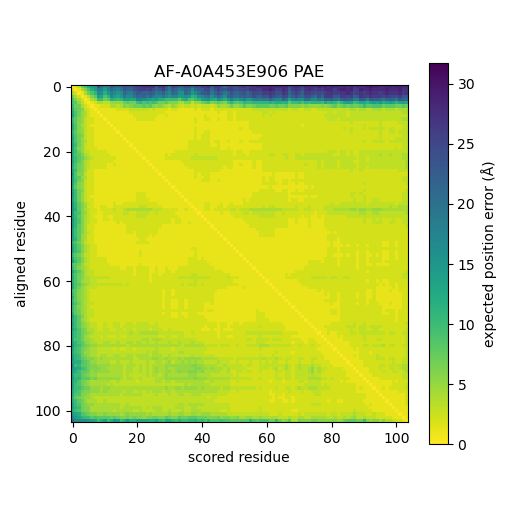 96 ? -7.630 -0.635 16.326 1.00 96.81 96 PRO A N 1
ATOM 745 C CA . PRO A 1 96 ? -7.043 0.548 16.959 1.00 96.81 96 PRO A CA 1
ATOM 746 C C . PRO A 1 96 ? -6.034 1.267 16.057 1.00 96.81 96 PRO A C 1
ATOM 748 O O . PRO A 1 96 ? -6.035 2.491 16.001 1.00 96.81 96 PRO A O 1
ATOM 751 N N . GLU A 1 97 ? -5.232 0.518 15.297 1.00 97.44 97 GLU A N 1
ATOM 752 C CA . GLU A 1 97 ? -4.205 1.071 14.409 1.00 97.44 97 GLU A CA 1
ATOM 753 C C . GLU A 1 97 ? -4.800 1.917 13.277 1.00 97.44 97 GLU A C 1
ATOM 755 O O . GLU A 1 97 ? -4.186 2.8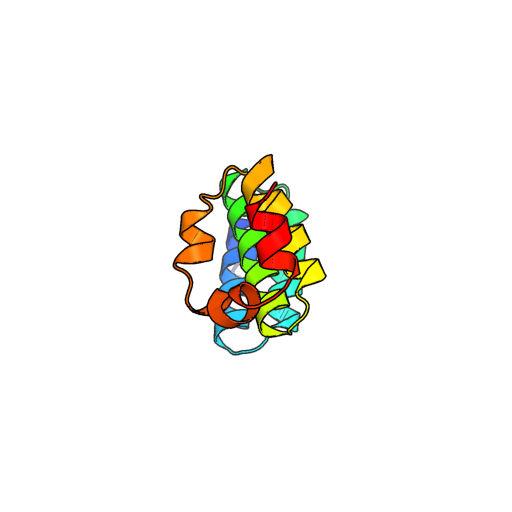94 12.857 1.00 97.44 97 GLU A O 1
ATOM 760 N N . PHE A 1 98 ? -6.004 1.587 12.796 1.00 96.38 98 PHE A N 1
ATOM 761 C CA . PHE A 1 98 ? -6.702 2.449 11.843 1.00 96.38 98 PHE A CA 1
ATOM 762 C C . PHE A 1 98 ? -7.112 3.791 12.467 1.00 96.38 98 PHE A C 1
ATOM 764 O O . PHE A 1 98 ? -7.027 4.820 11.801 1.00 96.38 98 PHE A O 1
ATOM 771 N N . LYS A 1 99 ? -7.531 3.801 13.741 1.00 94.69 99 LYS A N 1
ATOM 772 C CA . LYS A 1 99 ? -7.879 5.046 14.449 1.00 94.69 99 LYS A CA 1
ATOM 773 C C . LYS A 1 99 ? -6.655 5.931 14.635 1.00 94.69 99 LYS A C 1
ATOM 775 O O . LYS A 1 99 ? -6.732 7.112 14.334 1.00 94.69 99 LYS A O 1
ATOM 780 N N . GLU A 1 100 ? -5.538 5.341 15.055 1.00 95.38 100 GL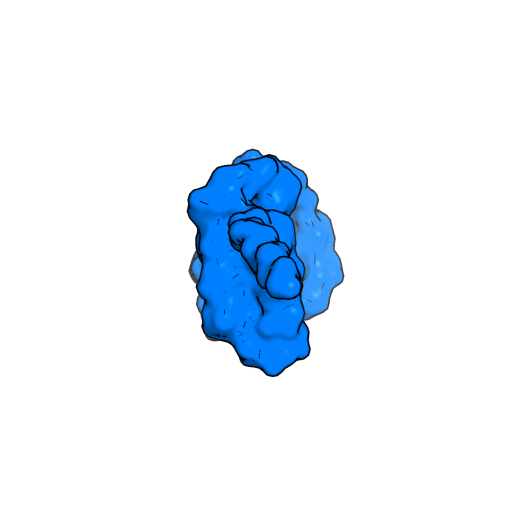U A N 1
ATOM 781 C CA . GLU A 1 100 ? -4.256 6.046 15.160 1.00 95.38 100 GLU A CA 1
ATOM 782 C C . GLU A 1 100 ? -3.859 6.650 13.807 1.00 95.38 100 GLU A C 1
ATOM 784 O O . GLU A 1 100 ? -3.598 7.843 13.725 1.00 95.38 100 GLU A O 1
ATOM 789 N N . LEU A 1 101 ? -3.925 5.862 12.727 1.00 94.25 101 LEU A N 1
ATOM 790 C CA . LEU A 1 101 ? -3.615 6.329 11.372 1.00 94.25 101 LEU A CA 1
ATOM 791 C C . LEU A 1 101 ? -4.526 7.477 10.899 1.00 94.25 101 LEU A C 1
ATOM 793 O O . LEU A 1 101 ? -4.104 8.296 10.090 1.00 94.25 101 LEU A O 1
ATOM 797 N N . GLN A 1 102 ? -5.780 7.527 11.354 1.00 91.38 102 GLN A N 1
ATOM 798 C CA . GLN A 1 102 ? -6.729 8.588 11.002 1.00 91.38 102 GLN A CA 1
ATOM 799 C C . GLN A 1 102 ? -6.446 9.910 11.740 1.00 91.38 102 GLN A C 1
ATOM 801 O O . GLN A 1 102 ? -6.886 10.966 11.285 1.00 91.38 102 GLN A O 1
ATOM 806 N N . GLU A 1 103 ? -5.768 9.852 12.885 1.00 90.81 103 GLU A N 1
ATOM 807 C CA . GLU A 1 103 ? -5.471 11.003 13.746 1.00 90.81 103 GLU A CA 1
ATOM 808 C C . GLU A 1 103 ? -4.095 11.644 13.464 1.00 90.81 103 GLU A C 1
ATOM 810 O O . GLU A 1 103 ? -3.806 12.707 14.017 1.00 90.81 103 GLU A O 1
ATOM 815 N N . GLU A 1 104 ? -3.270 11.021 12.614 1.00 84.25 104 GLU A N 1
ATOM 816 C CA . GLU A 1 104 ? -1.963 11.526 12.144 1.00 84.25 104 GLU A CA 1
ATOM 817 C C . GLU A 1 104 ? -2.065 12.658 11.109 1.00 84.25 104 GLU A C 1
ATOM 819 O O . GLU A 1 104 ? -1.248 13.606 11.217 1.00 84.25 104 GLU A O 1
#

Mean predicted aligned error: 3.35 Å

InterPro domains:
  IPR011990 Tetratricopeptide-like helical domain superfamily [G3DSA:1.25.40.10] (1-90)
  IPR011990 Tetratricopeptide-like helical domain superfamily [SSF48452] (8-75)
  IPR019734 Tetratricopeptide repeat [PF00515] (9-41)
  IPR019734 Tetratricopeptide repeat [PS50005] (9-42)
  IPR019734 Tetratricopeptide repeat [SM00028] (9-42)